Protein AF-A0A2E9BA61-F1 (afdb_monomer)

Foldseek 3Di:
DQVVVLVVLLVVLVVVLQVVCVPVPDDPDLDDPSLVSLLQSLLVCLQPNDVDPVVLCCVLVVSLVVLCPDPGPSSPDDPVSSVSSSVSSVNSNVNSNVVNVVVVD

Mean predicted aligned error: 5.85 Å

Sequence (105 aa):
MKIKSILFFQISLFSQKAEVESLIGQSMVLLNLYSISHFLLWLISGRFVLRSWTLFLVLSIGWEFLELFLPYEFAVETWDNKCADIIVNCAGFWVGLWWTKKINH

Solvent-accessible surface area (backbone atoms only — not comparable to full-atom values): 5888 Å² total; per-residue (Å²): 120,67,66,62,54,53,55,51,50,53,52,52,52,47,56,50,50,54,56,51,38,75,74,72,50,92,70,99,56,93,78,37,74,65,45,53,48,42,21,50,53,25,19,50,33,22,49,76,69,46,89,50,67,66,63,48,48,53,54,56,52,48,46,62,56,52,38,68,75,44,98,48,80,72,46,72,59,57,69,65,57,59,50,46,50,53,52,38,33,52,51,15,25,50,51,12,39,52,52,45,55,64,74,77,107

Structure (mmCIF, N/CA/C/O backbone):
data_AF-A0A2E9BA61-F1
#
_entry.id   AF-A0A2E9BA61-F1
#
loop_
_atom_site.group_PDB
_atom_site.id
_atom_site.type_symbol
_atom_site.label_atom_id
_atom_site.label_alt_id
_atom_site.label_comp_id
_atom_site.label_asym_id
_atom_site.label_entity_id
_atom_site.label_seq_id
_atom_site.pdbx_PDB_ins_code
_atom_site.Cartn_x
_atom_site.Cartn_y
_atom_site.Cartn_z
_atom_site.occupancy
_atom_site.B_iso_or_equiv
_atom_site.auth_seq_id
_atom_site.auth_comp_id
_atom_site.auth_asym_id
_atom_site.auth_a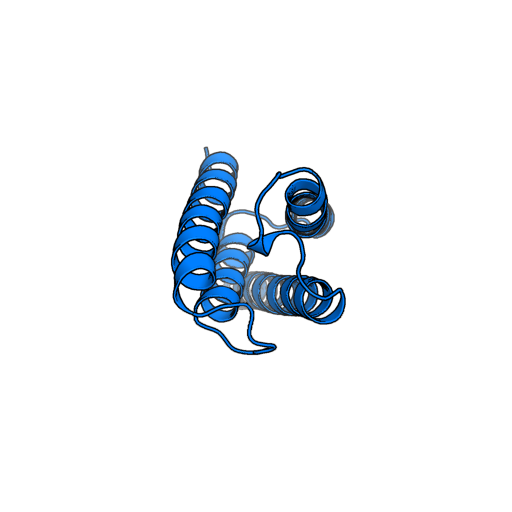tom_id
_atom_site.pdbx_PDB_model_num
ATOM 1 N N . MET A 1 1 ? -18.504 6.638 -0.221 1.00 51.03 1 MET A N 1
ATOM 2 C CA . MET A 1 1 ? -17.556 7.778 -0.242 1.00 51.03 1 MET A CA 1
ATOM 3 C C . MET A 1 1 ? -16.101 7.361 -0.006 1.00 51.03 1 MET A C 1
ATOM 5 O O . MET A 1 1 ? -15.261 7.782 -0.778 1.00 51.03 1 MET A O 1
ATOM 9 N N . LYS A 1 2 ? -15.789 6.497 0.976 1.00 71.88 2 LYS A N 1
ATOM 10 C CA . LYS A 1 2 ? -14.399 6.253 1.416 1.00 71.88 2 LYS A CA 1
ATOM 11 C C . LYS A 1 2 ? -13.474 5.479 0.446 1.00 71.88 2 LYS A C 1
ATOM 13 O O . LYS A 1 2 ? -12.299 5.801 0.376 1.00 71.88 2 LYS A O 1
ATOM 18 N N . ILE A 1 3 ? -13.979 4.508 -0.327 1.00 74.50 3 ILE A N 1
ATOM 19 C CA . ILE A 1 3 ? -13.159 3.729 -1.292 1.00 74.50 3 ILE A CA 1
ATOM 20 C C . ILE A 1 3 ? -12.736 4.563 -2.511 1.00 74.50 3 ILE A C 1
ATOM 22 O O . ILE A 1 3 ? -11.617 4.420 -2.988 1.00 74.50 3 ILE A O 1
ATOM 26 N N . LYS A 1 4 ? -13.594 5.482 -2.983 1.00 80.69 4 LYS A N 1
ATOM 27 C CA . LYS A 1 4 ? -13.257 6.384 -4.098 1.00 80.69 4 LYS A CA 1
ATOM 28 C C . LYS A 1 4 ? -12.028 7.243 -3.781 1.00 80.69 4 LYS A C 1
ATOM 30 O O . LYS A 1 4 ? -11.234 7.499 -4.672 1.00 80.69 4 LYS A O 1
ATOM 35 N N . SER A 1 5 ? -11.857 7.637 -2.518 1.00 82.75 5 SER A N 1
ATOM 36 C CA . SER A 1 5 ? -10.681 8.382 -2.062 1.00 82.75 5 SER A CA 1
ATOM 37 C C . SER A 1 5 ? -9.399 7.549 -2.108 1.00 82.75 5 SER A C 1
ATOM 39 O O . SER A 1 5 ? -8.368 8.092 -2.475 1.00 82.75 5 SER A O 1
ATOM 41 N N . ILE A 1 6 ? -9.461 6.246 -1.796 1.00 83.88 6 ILE A N 1
ATOM 42 C CA . ILE A 1 6 ? -8.303 5.341 -1.920 1.00 83.88 6 ILE A CA 1
ATOM 43 C C . ILE A 1 6 ? -7.891 5.227 -3.386 1.00 83.88 6 ILE A C 1
ATOM 45 O O . ILE A 1 6 ? -6.730 5.446 -3.708 1.00 83.88 6 ILE A O 1
ATOM 49 N N . LEU A 1 7 ? -8.853 4.953 -4.272 1.00 84.94 7 LEU A N 1
ATOM 50 C CA . LEU A 1 7 ? -8.596 4.828 -5.708 1.00 84.94 7 LEU A CA 1
ATOM 51 C C . LEU A 1 7 ? -8.040 6.126 -6.303 1.00 84.94 7 LEU A C 1
ATOM 53 O O . LEU A 1 7 ? -7.083 6.088 -7.065 1.00 84.94 7 LEU A O 1
ATOM 57 N N . PHE A 1 8 ? -8.601 7.278 -5.922 1.00 85.44 8 PHE A N 1
ATOM 58 C CA . PHE A 1 8 ? -8.085 8.580 -6.344 1.00 85.44 8 PHE A CA 1
ATOM 59 C C . PHE A 1 8 ? -6.627 8.771 -5.914 1.00 85.44 8 PHE A C 1
ATOM 61 O O . PHE A 1 8 ? -5.797 9.153 -6.730 1.00 85.44 8 PHE A O 1
ATOM 68 N N . PHE A 1 9 ? -6.304 8.452 -4.660 1.00 84.19 9 PHE A N 1
ATOM 69 C CA . PHE A 1 9 ? -4.948 8.605 -4.144 1.00 84.19 9 PHE A CA 1
ATOM 70 C C . PHE A 1 9 ? -3.962 7.620 -4.793 1.00 84.19 9 PHE A C 1
ATOM 72 O O . PHE A 1 9 ? -2.840 8.016 -5.088 1.00 84.19 9 PHE A O 1
ATOM 79 N N . GLN A 1 10 ? -4.376 6.379 -5.088 1.00 85.12 10 GLN A N 1
ATOM 80 C CA . GLN A 1 10 ? -3.563 5.436 -5.874 1.00 85.12 10 GLN A CA 1
ATOM 81 C C . GLN A 1 10 ? -3.252 5.993 -7.269 1.00 85.12 10 GLN A C 1
ATOM 83 O O . GLN A 1 10 ? -2.095 5.993 -7.677 1.00 85.12 10 GLN A O 1
ATOM 88 N N . ILE A 1 11 ? -4.252 6.547 -7.962 1.00 85.00 11 ILE A N 1
ATOM 89 C CA . ILE A 1 11 ? -4.063 7.170 -9.281 1.00 85.00 11 ILE A CA 1
ATOM 90 C C . ILE A 1 11 ? -3.122 8.383 -9.192 1.00 85.00 11 ILE A C 1
ATOM 92 O O . ILE A 1 11 ? -2.268 8.564 -10.058 1.00 85.00 11 ILE A O 1
ATOM 96 N N . SER A 1 12 ? -3.235 9.206 -8.145 1.00 84.81 12 SER A N 1
ATOM 97 C CA . SER A 1 12 ? -2.319 10.335 -7.932 1.00 84.81 12 SER A CA 1
ATOM 98 C C . SER A 1 12 ? -0.877 9.879 -7.694 1.00 84.81 12 SER A C 1
ATOM 100 O O . SER A 1 12 ? 0.041 10.442 -8.285 1.00 84.81 12 SER A O 1
ATOM 102 N N . LEU A 1 13 ? -0.669 8.844 -6.872 1.00 81.44 13 LEU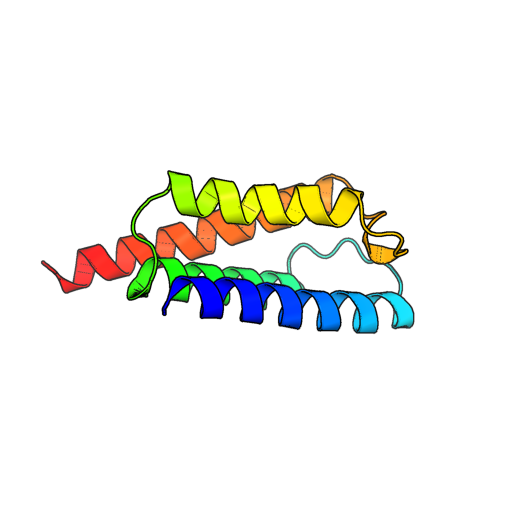 A N 1
ATOM 103 C CA . LEU A 1 13 ? 0.662 8.282 -6.618 1.00 81.44 13 LEU A CA 1
ATOM 104 C C . LEU A 1 13 ? 1.269 7.655 -7.873 1.00 81.44 13 LEU A C 1
ATOM 106 O O . LEU A 1 13 ? 2.461 7.796 -8.121 1.00 81.44 13 LEU A O 1
ATOM 110 N N . PHE A 1 14 ? 0.444 7.019 -8.696 1.00 82.25 14 PHE A N 1
ATOM 111 C CA . PHE A 1 14 ? 0.848 6.507 -9.997 1.00 82.25 14 PHE A CA 1
ATOM 112 C C . PHE A 1 14 ? 1.278 7.609 -10.959 1.00 82.25 14 PHE A C 1
ATOM 114 O O . PHE A 1 14 ? 2.327 7.492 -11.584 1.00 82.25 14 PHE A O 1
ATOM 121 N N . SER A 1 15 ? 0.523 8.710 -11.030 1.00 80.94 15 SER A N 1
ATOM 122 C CA . SER A 1 15 ? 0.916 9.865 -11.843 1.00 80.94 15 SER A CA 1
ATOM 123 C C . SER A 1 15 ? 2.277 10.415 -11.408 1.00 80.94 15 SER A C 1
ATOM 125 O O . SER A 1 15 ? 3.074 10.805 -12.256 1.00 80.94 15 SER A O 1
ATOM 127 N N . GLN A 1 16 ? 2.559 10.409 -10.102 1.00 79.94 16 GLN A N 1
ATOM 128 C CA . GLN A 1 16 ? 3.848 10.839 -9.564 1.00 79.94 16 GLN A CA 1
ATOM 129 C C . GLN A 1 16 ? 4.978 9.838 -9.868 1.00 79.94 16 GLN A C 1
ATOM 131 O O . GLN A 1 16 ? 6.065 10.270 -10.244 1.00 79.94 16 GLN A O 1
ATOM 136 N N . LYS A 1 17 ? 4.739 8.519 -9.751 1.00 78.56 17 LYS A N 1
ATOM 137 C CA . LYS A 1 17 ? 5.709 7.468 -10.138 1.00 78.56 17 LYS A CA 1
ATOM 138 C C . LYS A 1 17 ? 6.083 7.595 -11.611 1.00 78.56 17 LYS A C 1
ATOM 140 O O . LYS A 1 17 ? 7.265 7.629 -11.934 1.00 78.56 17 LYS A O 1
ATOM 145 N N . ALA A 1 18 ? 5.082 7.761 -12.474 1.00 74.69 18 ALA A N 1
ATOM 146 C CA . ALA A 1 18 ? 5.267 7.927 -13.910 1.00 74.69 18 ALA A CA 1
ATOM 147 C C . ALA A 1 18 ? 6.168 9.123 -14.256 1.00 74.69 18 ALA A C 1
ATOM 149 O O . ALA A 1 18 ? 7.093 8.995 -15.056 1.00 74.69 18 ALA A O 1
ATOM 150 N N . GLU A 1 19 ? 5.913 10.280 -13.638 1.00 78.50 19 GLU A N 1
ATOM 151 C CA . GLU A 1 19 ? 6.702 11.494 -13.856 1.00 78.50 19 GLU A CA 1
ATOM 152 C C . GLU A 1 19 ? 8.144 11.327 -13.359 1.00 78.50 19 GLU A C 1
ATOM 154 O O . GLU A 1 19 ? 9.090 11.588 -14.101 1.00 78.50 19 GLU A O 1
ATOM 159 N N . VAL A 1 20 ? 8.324 10.829 -12.132 1.00 73.94 20 VAL A N 1
ATOM 160 C CA . VAL A 1 20 ? 9.646 10.664 -11.516 1.00 73.94 20 VAL A CA 1
ATOM 161 C C . VAL A 1 20 ? 10.496 9.644 -12.276 1.00 73.94 20 VAL A C 1
ATOM 163 O O . VAL A 1 20 ? 11.645 9.930 -12.604 1.00 73.94 20 VAL A O 1
ATOM 166 N N . GLU A 1 21 ? 9.952 8.478 -12.618 1.00 75.44 21 GLU A N 1
ATOM 167 C CA . GLU A 1 21 ? 10.727 7.429 -13.293 1.00 75.44 21 GLU A CA 1
ATOM 168 C C . GLU A 1 21 ? 11.104 7.794 -14.732 1.00 75.44 21 GLU A C 1
ATOM 170 O O . GLU A 1 21 ? 12.178 7.405 -15.192 1.00 75.44 21 GLU A O 1
ATOM 175 N N . SER A 1 22 ? 10.305 8.628 -15.406 1.00 71.88 22 SER A N 1
ATOM 176 C CA . SER A 1 22 ? 10.675 9.183 -16.717 1.00 71.88 22 SER A CA 1
ATOM 177 C C . SER A 1 22 ? 11.906 10.103 -16.676 1.00 71.88 22 SER A C 1
ATOM 179 O O . SER A 1 22 ? 12.562 10.295 -17.698 1.00 71.88 22 SER A O 1
ATOM 181 N N . LEU A 1 23 ? 12.236 10.663 -15.505 1.00 72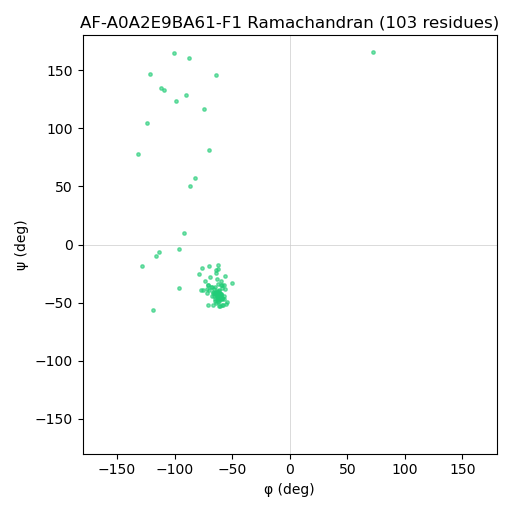.19 23 LEU A N 1
ATOM 182 C CA . LEU A 1 23 ? 13.327 11.627 -15.329 1.00 72.19 23 LEU A CA 1
ATOM 183 C C . LEU A 1 23 ? 14.636 10.984 -14.857 1.00 72.19 23 LEU A C 1
ATOM 185 O O . LEU A 1 23 ? 15.709 11.431 -15.258 1.00 72.19 23 LEU A O 1
ATOM 189 N N . ILE A 1 24 ? 14.564 9.974 -13.985 1.00 72.06 24 ILE A N 1
ATOM 190 C CA . ILE A 1 24 ? 15.741 9.364 -13.331 1.00 72.06 24 ILE A CA 1
ATOM 191 C C . ILE A 1 24 ? 16.013 7.910 -13.742 1.00 72.06 24 ILE A C 1
ATOM 193 O O . ILE A 1 24 ? 17.065 7.375 -13.390 1.00 72.06 24 ILE A O 1
ATOM 197 N N . GLY A 1 25 ? 15.126 7.288 -14.525 1.00 65.06 25 GLY A N 1
ATOM 198 C CA . GLY A 1 25 ? 15.216 5.871 -14.871 1.00 65.06 25 GLY A CA 1
ATOM 199 C C . GLY A 1 25 ? 14.870 4.958 -13.690 1.00 65.06 25 GLY A C 1
ATOM 200 O O . GLY A 1 25 ? 14.795 5.383 -12.535 1.00 65.06 25 GLY A O 1
ATOM 201 N N . GLN A 1 26 ? 14.631 3.679 -13.975 1.00 63.53 26 GLN A N 1
ATOM 202 C CA . GLN A 1 26 ? 14.220 2.728 -12.948 1.00 63.53 26 GLN A CA 1
ATOM 203 C C . GLN A 1 26 ? 15.391 2.331 -12.041 1.00 63.53 26 GLN A C 1
ATOM 205 O O . GLN A 1 26 ? 16.354 1.704 -12.485 1.00 63.53 26 GLN A O 1
ATOM 210 N N . SER A 1 27 ? 15.302 2.661 -10.751 1.00 61.06 27 SER A N 1
ATOM 211 C CA . SER A 1 27 ? 16.270 2.219 -9.743 1.00 61.06 27 SER A CA 1
ATOM 212 C C . SER A 1 27 ? 15.634 1.191 -8.804 1.00 61.06 27 SER A C 1
ATOM 214 O O . SER A 1 27 ? 14.533 1.409 -8.302 1.00 61.06 27 SER A O 1
ATOM 216 N N . MET A 1 28 ? 16.338 0.085 -8.546 1.00 53.59 28 MET A N 1
ATOM 217 C CA . MET A 1 28 ? 15.942 -0.955 -7.586 1.00 53.59 28 MET A CA 1
ATOM 218 C C . MET A 1 28 ? 16.075 -0.414 -6.159 1.00 53.59 28 MET A C 1
ATOM 220 O O . MET A 1 28 ? 17.094 -0.619 -5.497 1.00 53.59 28 MET A O 1
ATOM 224 N N . VAL A 1 29 ? 15.077 0.335 -5.693 1.00 59.19 29 VAL A N 1
ATOM 225 C CA . VAL A 1 29 ? 15.097 0.952 -4.366 1.00 59.19 29 VAL A CA 1
ATOM 226 C C . VAL A 1 29 ? 13.865 0.518 -3.589 1.00 59.19 29 VAL A C 1
ATOM 228 O O . VAL A 1 29 ? 12.764 1.021 -3.772 1.00 59.19 29 VAL A O 1
ATOM 231 N N . LEU A 1 30 ? 14.106 -0.399 -2.654 1.00 51.59 30 LEU A N 1
ATOM 232 C CA . LEU A 1 30 ? 13.120 -0.978 -1.737 1.00 51.59 30 LEU A CA 1
ATOM 233 C C . LEU A 1 30 ? 12.487 0.074 -0.793 1.00 51.59 30 LEU A C 1
ATOM 235 O O . LEU A 1 30 ? 11.438 -0.161 -0.202 1.00 51.59 30 LEU A O 1
ATOM 239 N N . LEU A 1 31 ? 13.126 1.242 -0.644 1.00 59.50 31 LEU A N 1
ATOM 240 C CA . LEU A 1 31 ? 12.662 2.379 0.155 1.00 59.50 31 LEU A CA 1
ATOM 241 C C . LEU A 1 31 ? 12.768 3.680 -0.646 1.00 59.50 31 LEU A C 1
ATOM 243 O O . LEU A 1 31 ? 13.695 4.468 -0.464 1.00 59.50 31 LEU A O 1
ATOM 247 N N . ASN A 1 32 ? 11.818 3.893 -1.554 1.00 74.25 32 ASN A N 1
ATOM 248 C CA . ASN A 1 32 ? 11.623 5.173 -2.233 1.00 74.25 32 ASN A CA 1
ATOM 249 C C . ASN A 1 32 ? 10.458 5.940 -1.572 1.00 74.25 32 ASN A C 1
ATOM 251 O O . ASN A 1 32 ? 9.635 5.366 -0.852 1.00 74.25 32 ASN A O 1
ATOM 255 N N . LEU A 1 33 ? 10.346 7.240 -1.847 1.00 78.31 33 LEU A N 1
ATOM 256 C CA . LEU A 1 33 ? 9.186 8.064 -1.507 1.00 78.31 33 LEU A CA 1
ATOM 257 C C . LEU A 1 33 ? 7.871 7.411 -1.966 1.00 78.31 33 LEU A C 1
ATOM 259 O O . LEU A 1 33 ? 6.858 7.518 -1.276 1.00 78.31 33 LEU A O 1
ATOM 263 N N . TYR A 1 34 ? 7.908 6.680 -3.084 1.00 79.44 34 TYR A N 1
ATOM 264 C CA . TYR A 1 34 ? 6.789 5.879 -3.573 1.00 79.44 34 TYR A CA 1
ATOM 265 C C . TYR A 1 34 ? 6.375 4.778 -2.582 1.00 79.44 34 TYR A C 1
ATOM 267 O O . TYR A 1 34 ? 5.224 4.746 -2.147 1.00 79.44 34 TYR A O 1
ATOM 275 N N . SER A 1 35 ? 7.319 3.948 -2.128 1.00 84.88 35 SER A N 1
ATOM 276 C CA . SER A 1 35 ? 7.073 2.887 -1.141 1.00 84.88 35 SER A CA 1
ATOM 277 C C . SER A 1 35 ? 6.588 3.460 0.199 1.00 84.88 35 SER A C 1
ATOM 279 O O . SER A 1 35 ? 5.644 2.946 0.797 1.00 84.88 35 SER A O 1
ATOM 281 N N . ILE A 1 36 ? 7.157 4.583 0.655 1.00 88.56 36 ILE A N 1
ATOM 282 C CA . ILE A 1 36 ? 6.685 5.286 1.865 1.00 88.56 36 ILE A CA 1
ATOM 283 C C . ILE A 1 36 ? 5.232 5.748 1.694 1.00 88.56 36 ILE A C 1
ATOM 285 O O . ILE A 1 36 ? 4.414 5.599 2.605 1.00 88.56 36 ILE A O 1
ATOM 289 N N . SER A 1 37 ? 4.900 6.295 0.526 1.00 88.44 37 SER A N 1
ATOM 290 C CA . SER A 1 37 ? 3.552 6.782 0.235 1.00 88.44 37 SER A CA 1
ATOM 291 C C . SER A 1 37 ? 2.532 5.646 0.211 1.00 88.44 37 SER A C 1
ATOM 293 O O . SER A 1 37 ? 1.457 5.783 0.794 1.00 88.44 37 SER A O 1
ATOM 295 N N . HIS A 1 38 ? 2.888 4.502 -0.376 1.00 90.31 38 HIS A N 1
ATOM 296 C CA . HIS A 1 38 ? 2.084 3.278 -0.341 1.00 90.31 38 HIS A CA 1
ATOM 297 C C . HIS A 1 38 ? 1.883 2.756 1.079 1.00 90.31 38 HIS A C 1
ATOM 299 O O . HIS A 1 38 ? 0.749 2.507 1.494 1.00 90.31 38 HIS A O 1
ATOM 305 N N . PHE A 1 39 ? 2.954 2.684 1.872 1.00 93.25 39 PHE A N 1
ATOM 306 C CA . PHE A 1 39 ? 2.859 2.297 3.278 1.00 93.25 39 PHE A CA 1
ATOM 307 C C . PHE A 1 39 ? 1.855 3.175 4.037 1.00 93.25 39 PHE A C 1
ATOM 309 O O . PHE A 1 39 ? 0.961 2.662 4.715 1.00 93.25 39 PHE A O 1
ATOM 316 N N . LEU A 1 40 ? 1.967 4.501 3.901 1.00 92.88 40 LEU A N 1
ATOM 317 C CA . LEU A 1 40 ? 1.080 5.453 4.573 1.00 92.88 40 LEU A CA 1
ATOM 318 C C . LEU A 1 40 ? -0.359 5.368 4.059 1.00 92.88 40 LEU A C 1
ATOM 320 O O . LEU A 1 40 ? -1.291 5.382 4.868 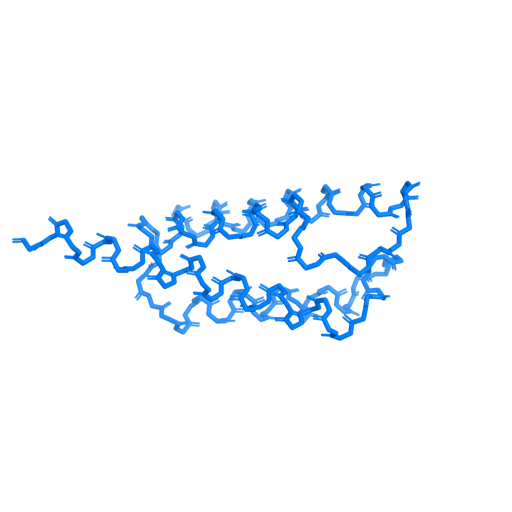1.00 92.88 40 LEU A O 1
ATOM 324 N N . LEU A 1 41 ? -0.554 5.231 2.745 1.00 92.69 41 LEU A N 1
ATOM 325 C CA . LEU A 1 41 ? -1.870 5.038 2.138 1.00 92.69 41 LEU A CA 1
ATOM 326 C C . LEU A 1 41 ? -2.572 3.828 2.757 1.00 92.69 41 LEU A C 1
ATOM 328 O O . LEU A 1 41 ? -3.723 3.930 3.198 1.00 92.69 41 LEU A O 1
ATOM 332 N N . TRP A 1 42 ? -1.889 2.685 2.811 1.00 94.44 42 TRP A N 1
ATOM 333 C CA . TRP A 1 42 ? -2.470 1.448 3.318 1.00 94.44 42 TRP A CA 1
ATOM 334 C C . TRP A 1 42 ? -2.618 1.437 4.833 1.00 94.44 42 TRP A C 1
ATOM 336 O O . TRP A 1 42 ? -3.611 0.905 5.331 1.00 94.44 42 TRP A O 1
ATOM 346 N N . LEU A 1 43 ? -1.731 2.115 5.564 1.00 94.38 43 LEU A N 1
ATOM 347 C CA . LEU A 1 43 ? -1.884 2.366 6.997 1.00 94.38 43 LEU A CA 1
ATOM 348 C C . LEU A 1 43 ? -3.150 3.166 7.289 1.00 94.38 43 LEU A C 1
ATOM 350 O O . LEU A 1 43 ? -3.986 2.730 8.085 1.00 94.38 43 LEU A O 1
ATOM 354 N N . ILE A 1 44 ? -3.335 4.309 6.627 1.00 92.50 44 ILE A N 1
ATOM 355 C CA . ILE A 1 44 ? -4.523 5.157 6.797 1.00 92.50 44 ILE A CA 1
ATOM 356 C C . ILE A 1 44 ? -5.777 4.389 6.363 1.00 92.50 44 ILE A C 1
ATOM 358 O O . ILE A 1 44 ? -6.807 4.426 7.047 1.00 92.50 44 ILE A O 1
ATOM 362 N N . SER A 1 45 ? -5.685 3.634 5.267 1.00 90.94 45 SER A N 1
ATOM 363 C CA . SER A 1 45 ? -6.783 2.809 4.766 1.00 90.94 45 SER A CA 1
ATOM 364 C C . SER A 1 45 ? -7.185 1.734 5.773 1.00 90.94 45 SER A C 1
ATOM 366 O O . SER A 1 45 ? -8.364 1.657 6.116 1.00 90.94 45 SER A O 1
ATOM 368 N N . GLY A 1 46 ? -6.235 0.966 6.313 1.00 89.94 46 GLY A N 1
ATOM 369 C CA . GLY A 1 46 ? -6.480 -0.027 7.365 1.00 89.94 46 GLY A CA 1
ATOM 370 C C . GLY A 1 46 ? -6.984 0.590 8.667 1.00 89.94 46 GLY A C 1
ATOM 371 O O . GLY A 1 46 ? -7.769 -0.022 9.392 1.00 89.94 46 GLY A O 1
ATOM 372 N N . ARG A 1 47 ? -6.591 1.836 8.952 1.00 89.44 47 ARG A N 1
ATOM 373 C CA . ARG A 1 47 ? -7.006 2.548 10.162 1.00 89.44 47 ARG A CA 1
ATOM 374 C C . ARG A 1 47 ? -8.437 3.090 10.098 1.00 89.44 47 ARG A C 1
ATOM 376 O O . ARG A 1 47 ? -9.136 3.078 11.116 1.00 89.44 47 ARG A O 1
ATOM 383 N N . PHE A 1 48 ? -8.869 3.610 8.946 1.00 88.50 48 PHE A N 1
ATOM 384 C CA . PHE A 1 48 ? -10.086 4.436 8.855 1.00 88.50 48 PHE A CA 1
ATOM 385 C C . PHE A 1 48 ? -11.102 4.010 7.786 1.00 88.50 48 PHE A C 1
ATOM 387 O O . PHE A 1 48 ? -12.272 4.422 7.857 1.00 88.50 48 PHE A O 1
ATOM 394 N N . VAL A 1 49 ? -10.687 3.216 6.795 1.00 87.31 49 VAL A N 1
ATOM 395 C CA . VAL A 1 49 ? -11.490 2.950 5.592 1.00 87.31 49 VAL A CA 1
ATOM 396 C C . VAL A 1 49 ? -11.844 1.476 5.430 1.00 87.31 49 VAL A C 1
ATOM 398 O O . VAL A 1 49 ? -13.025 1.146 5.339 1.00 87.31 49 VAL A O 1
ATOM 401 N N . LEU A 1 50 ? -10.843 0.602 5.394 1.00 86.75 50 LEU A N 1
ATOM 402 C CA . LEU A 1 50 ? -10.969 -0.819 5.103 1.00 86.75 50 LEU A CA 1
ATOM 403 C C . LEU A 1 50 ? -10.648 -1.637 6.355 1.00 86.75 50 LEU A C 1
ATOM 405 O O . LEU A 1 50 ? -9.664 -1.387 7.038 1.00 86.75 50 LEU A O 1
ATOM 409 N N . ARG A 1 51 ? -11.479 -2.646 6.638 1.00 85.88 51 ARG A N 1
ATOM 410 C CA . ARG A 1 51 ? -11.228 -3.642 7.699 1.00 85.88 51 ARG A CA 1
ATOM 411 C C . ARG A 1 51 ? -11.044 -5.064 7.167 1.00 85.88 51 ARG A C 1
ATOM 413 O O . ARG A 1 51 ? -10.685 -5.957 7.925 1.00 85.88 51 ARG A O 1
ATOM 420 N N . SER A 1 52 ? -11.319 -5.275 5.880 1.00 89.88 52 SER A N 1
ATOM 421 C CA . SER A 1 52 ? -11.254 -6.583 5.230 1.00 89.88 52 SER A CA 1
ATOM 422 C C . SER A 1 52 ? -9.941 -6.738 4.473 1.00 89.88 52 SER A C 1
ATOM 424 O O . SER A 1 52 ? -9.655 -5.952 3.569 1.00 89.88 52 SER A O 1
ATOM 426 N N . TRP A 1 53 ? -9.190 -7.787 4.811 1.00 91.56 53 TRP A N 1
ATOM 427 C CA . TRP A 1 53 ? -7.997 -8.208 4.076 1.00 91.56 53 TRP A CA 1
ATOM 428 C C . TRP A 1 53 ? -8.301 -8.560 2.622 1.00 91.56 53 TRP A C 1
ATOM 430 O O . TRP A 1 53 ? -7.501 -8.254 1.749 1.00 91.56 53 TRP A O 1
ATOM 440 N N . THR A 1 54 ? -9.474 -9.130 2.337 1.00 92.69 54 THR A N 1
ATOM 441 C CA . THR A 1 54 ? -9.869 -9.480 0.967 1.00 92.69 54 THR A CA 1
ATOM 442 C C . THR A 1 54 ? -9.974 -8.241 0.082 1.00 92.69 54 THR A C 1
ATOM 444 O O . THR A 1 54 ? -9.419 -8.224 -1.010 1.00 92.69 54 THR A O 1
ATOM 447 N N . LEU A 1 55 ? -10.636 -7.179 0.559 1.00 90.44 55 LEU A N 1
ATOM 448 C CA . LEU A 1 55 ? -10.756 -5.929 -0.204 1.00 90.44 55 LEU A CA 1
ATOM 449 C C . LEU A 1 55 ? -9.401 -5.242 -0.384 1.00 90.44 55 LEU A C 1
ATOM 451 O O . LEU A 1 55 ? -9.128 -4.709 -1.454 1.00 90.44 55 LEU A O 1
ATOM 455 N N . PHE A 1 56 ? -8.559 -5.276 0.650 1.00 93.75 56 PHE A N 1
ATOM 456 C CA . PHE A 1 56 ? -7.187 -4.787 0.573 1.00 93.75 56 PHE A CA 1
ATOM 457 C C . PHE A 1 56 ? -6.385 -5.521 -0.512 1.00 93.75 56 PHE A C 1
ATOM 459 O O . PHE A 1 56 ? -5.838 -4.869 -1.394 1.00 93.75 56 PHE A O 1
ATOM 466 N N . LEU A 1 57 ? -6.367 -6.858 -0.495 1.00 93.12 57 LEU A N 1
ATOM 467 C CA . LEU 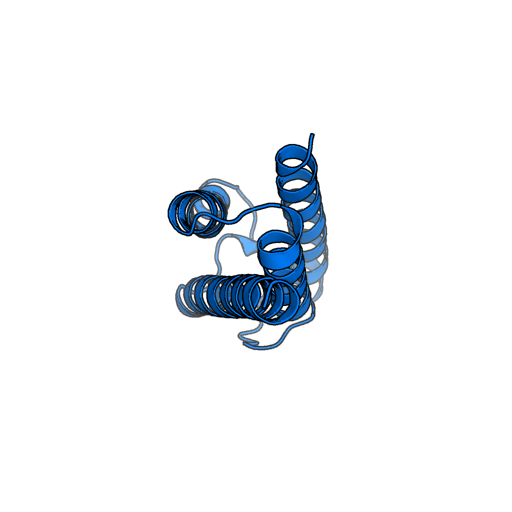A 1 57 ? -5.586 -7.654 -1.446 1.00 93.12 57 LEU A CA 1
ATOM 468 C C . LEU A 1 57 ? -6.066 -7.464 -2.884 1.0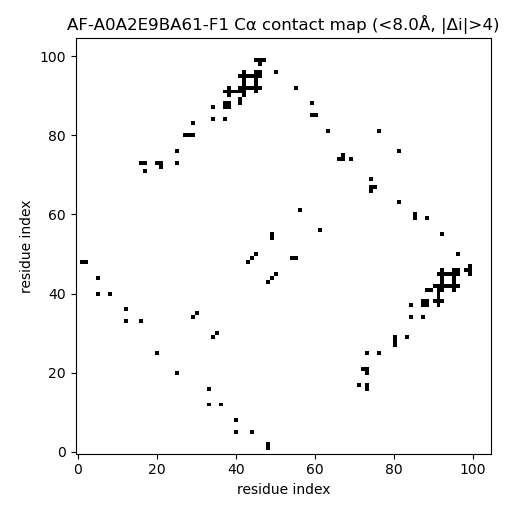0 93.12 57 LEU A C 1
ATOM 470 O O . LEU A 1 57 ? -5.241 -7.310 -3.776 1.00 93.12 57 LEU A O 1
ATOM 474 N N . VAL A 1 58 ? -7.383 -7.415 -3.107 1.00 92.88 58 VAL A N 1
ATOM 475 C CA . VAL A 1 58 ? -7.944 -7.149 -4.441 1.00 92.88 58 VAL A CA 1
ATOM 476 C C . VAL A 1 58 ? -7.487 -5.791 -4.969 1.00 92.88 58 VAL A C 1
ATOM 478 O O . VAL A 1 58 ? -7.132 -5.690 -6.136 1.00 92.88 58 VAL A O 1
ATOM 481 N N . LEU A 1 59 ? -7.469 -4.756 -4.128 1.00 91.56 59 LEU A N 1
ATOM 482 C CA . LEU A 1 59 ? -7.039 -3.421 -4.544 1.00 91.56 59 LEU A CA 1
ATOM 483 C C . LEU A 1 59 ? -5.515 -3.307 -4.696 1.00 91.56 59 LEU A C 1
ATOM 485 O O . LEU A 1 59 ? -5.055 -2.652 -5.621 1.00 91.56 59 LEU A O 1
ATOM 489 N N . SER A 1 60 ? -4.737 -3.930 -3.809 1.00 91.94 60 SER A N 1
ATOM 490 C CA . SER A 1 60 ? -3.272 -3.883 -3.839 1.00 91.94 60 SER A CA 1
ATOM 491 C C . SER A 1 60 ? -2.709 -4.687 -5.014 1.00 91.94 60 SER A C 1
ATOM 493 O O . SER A 1 60 ? -1.985 -4.138 -5.834 1.00 91.94 60 SER A O 1
ATOM 495 N N . ILE A 1 61 ? -3.115 -5.952 -5.165 1.00 91.88 61 ILE A N 1
ATOM 496 C CA . ILE A 1 61 ? -2.674 -6.814 -6.275 1.00 91.88 61 ILE A CA 1
ATOM 497 C C . ILE A 1 61 ? -3.328 -6.368 -7.587 1.00 91.88 61 ILE A C 1
ATOM 499 O O . ILE A 1 61 ? -2.686 -6.362 -8.632 1.00 91.88 61 ILE A O 1
ATOM 503 N N . GLY A 1 62 ? -4.602 -5.965 -7.547 1.00 91.31 62 GLY A N 1
ATOM 504 C CA . GLY A 1 62 ? -5.290 -5.451 -8.730 1.00 91.31 62 GLY A CA 1
ATOM 505 C C . GLY A 1 62 ? -4.616 -4.208 -9.306 1.00 91.31 62 GLY A C 1
ATOM 506 O O . GLY A 1 62 ? -4.628 -4.037 -10.520 1.00 91.31 62 GLY A O 1
ATOM 507 N N . TRP A 1 63 ? -3.994 -3.381 -8.460 1.00 89.00 63 TRP A N 1
ATOM 508 C CA . TRP A 1 63 ? -3.198 -2.241 -8.904 1.00 89.00 63 TRP A CA 1
ATOM 509 C C . TRP A 1 63 ? -1.935 -2.683 -9.650 1.00 89.00 63 TRP A C 1
ATOM 511 O O . TRP A 1 63 ? -1.753 -2.303 -10.802 1.00 89.00 63 TRP A O 1
ATOM 521 N N . GLU A 1 64 ? -1.136 -3.571 -9.053 1.00 88.50 64 GLU A N 1
ATOM 522 C CA . GLU A 1 64 ? 0.059 -4.134 -9.701 1.00 88.50 64 GLU A CA 1
ATOM 523 C C . GLU A 1 64 ? -0.257 -4.819 -11.035 1.00 88.50 64 GLU A C 1
ATOM 525 O O . GLU A 1 64 ? 0.490 -4.701 -12.004 1.00 88.50 64 GLU A O 1
ATOM 530 N N . PHE A 1 65 ? -1.392 -5.519 -11.102 1.00 88.94 65 PHE A N 1
ATOM 531 C CA . PHE A 1 65 ? -1.848 -6.166 -12.327 1.00 88.94 65 PHE A CA 1
ATOM 532 C C . PHE A 1 65 ? -2.306 -5.152 -13.378 1.00 88.94 65 PHE A C 1
ATOM 534 O O . PHE A 1 65 ? -2.023 -5.340 -14.557 1.00 88.94 65 PHE A O 1
ATOM 541 N N . LEU A 1 66 ? -2.993 -4.078 -12.973 1.00 87.69 66 LEU A N 1
ATOM 542 C CA . LEU A 1 66 ? -3.427 -3.010 -13.875 1.00 87.69 66 LEU A CA 1
ATOM 543 C C . LEU A 1 66 ? -2.231 -2.314 -14.533 1.00 87.69 66 LEU A C 1
ATOM 545 O O . LEU A 1 66 ? -2.295 -2.012 -15.724 1.00 87.69 66 LEU A O 1
ATOM 549 N N . GLU A 1 67 ? -1.145 -2.105 -13.785 1.00 83.88 67 GLU A N 1
ATOM 550 C CA . GLU A 1 67 ? 0.078 -1.498 -14.314 1.00 83.88 67 GLU A CA 1
ATOM 551 C C . GLU A 1 67 ? 0.651 -2.278 -15.504 1.00 83.88 67 GLU A C 1
ATOM 553 O O . GLU A 1 67 ? 1.088 -1.652 -16.463 1.00 83.88 67 GLU A O 1
ATOM 558 N N . LEU A 1 68 ? 0.539 -3.613 -15.527 1.00 83.56 68 LEU A N 1
ATOM 559 C CA . LEU A 1 68 ? 1.026 -4.451 -16.636 1.00 83.56 68 LEU A CA 1
ATOM 560 C C . LEU A 1 68 ? 0.334 -4.179 -17.982 1.00 83.56 68 LEU A C 1
ATOM 562 O O . LEU A 1 68 ? 0.877 -4.523 -19.031 1.00 83.56 68 LEU A O 1
ATOM 566 N N . PHE A 1 69 ? -0.866 -3.594 -17.973 1.00 84.12 69 PHE A N 1
ATOM 567 C CA . PHE A 1 69 ? -1.618 -3.271 -19.192 1.00 84.12 69 PHE A CA 1
ATOM 568 C C . PHE A 1 69 ? -1.430 -1.823 -19.642 1.00 84.12 69 PHE A C 1
ATOM 570 O O . PHE A 1 69 ? -1.966 -1.433 -20.683 1.00 84.12 69 PHE A O 1
ATOM 577 N N . LEU A 1 70 ? -0.707 -1.012 -18.868 1.00 82.44 70 LEU A N 1
ATOM 578 C CA . LEU A 1 70 ? -0.497 0.389 -19.183 1.00 82.44 70 LEU A CA 1
ATOM 579 C C . LEU A 1 70 ? 0.776 0.543 -20.033 1.00 82.44 70 LEU A C 1
ATOM 581 O O . LEU A 1 70 ? 1.831 0.037 -19.656 1.00 82.44 70 LEU A O 1
ATOM 585 N N . PRO A 1 71 ? 0.708 1.234 -21.185 1.00 77.25 71 PRO A N 1
ATOM 586 C CA . PRO A 1 71 ? 1.813 1.321 -22.137 1.00 77.25 71 PRO A CA 1
ATOM 587 C C . PRO A 1 71 ? 2.830 2.395 -21.718 1.00 77.25 71 PRO A C 1
ATOM 589 O O . PRO A 1 71 ? 3.082 3.344 -22.459 1.00 77.25 71 PRO A O 1
ATOM 592 N N . TYR A 1 72 ? 3.386 2.275 -20.514 1.00 74.62 72 TYR A N 1
ATOM 593 C CA . TYR A 1 72 ? 4.369 3.217 -19.983 1.00 74.62 72 TYR A CA 1
ATOM 594 C C . TYR A 1 72 ? 5.682 2.517 -19.624 1.00 74.62 72 TYR A C 1
ATOM 596 O O . TYR A 1 72 ? 5.675 1.383 -19.157 1.00 74.62 72 TYR A O 1
ATOM 604 N N . GLU A 1 73 ? 6.818 3.202 -19.788 1.00 68.50 73 GLU A N 1
ATOM 605 C CA . GLU A 1 73 ? 8.144 2.603 -19.549 1.00 68.50 73 GLU A CA 1
ATOM 606 C C . GLU A 1 73 ? 8.387 2.193 -18.089 1.00 68.50 73 GLU A C 1
ATOM 608 O O . GLU A 1 73 ? 9.149 1.267 -17.831 1.00 68.50 73 GLU A O 1
ATOM 613 N N . PHE A 1 74 ? 7.693 2.817 -17.135 1.00 64.75 74 PHE A N 1
ATOM 614 C CA . PHE A 1 74 ? 7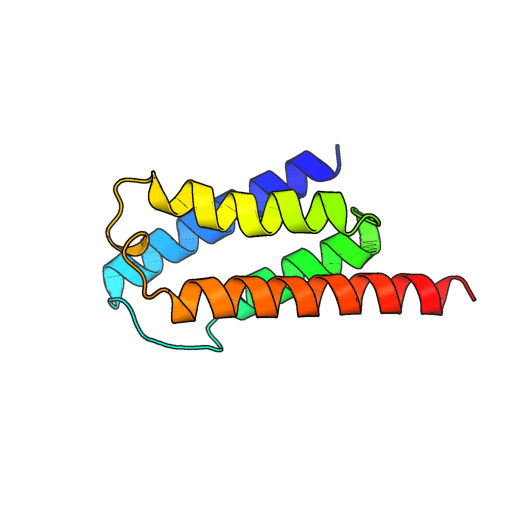.733 2.433 -15.719 1.00 64.75 74 PHE A CA 1
ATOM 615 C C . PHE A 1 74 ? 6.924 1.164 -15.405 1.00 64.75 74 PHE A C 1
ATOM 617 O O . PHE A 1 74 ? 7.152 0.518 -14.389 1.00 64.75 74 PHE A O 1
ATOM 624 N N . ALA A 1 75 ? 5.977 0.774 -16.267 1.00 63.00 75 ALA A N 1
ATOM 625 C CA . ALA A 1 75 ? 5.238 -0.478 -16.095 1.00 63.00 75 ALA A CA 1
ATOM 626 C C . ALA A 1 75 ? 6.128 -1.707 -16.348 1.00 63.00 75 ALA A C 1
ATOM 628 O O . ALA A 1 75 ? 5.813 -2.813 -15.904 1.00 63.00 75 ALA A O 1
ATOM 629 N N . VAL A 1 76 ? 7.258 -1.510 -17.037 1.00 66.88 76 VAL A N 1
ATOM 630 C CA . VAL A 1 76 ? 8.290 -2.522 -17.284 1.00 66.88 76 VAL A CA 1
ATOM 631 C C . VAL A 1 76 ? 9.280 -2.535 -16.118 1.00 66.88 76 VAL A C 1
ATOM 633 O O . VAL A 1 76 ? 10.485 -2.396 -16.308 1.00 66.88 76 VAL A O 1
ATOM 636 N N . GLU A 1 77 ? 8.779 -2.618 -14.889 1.00 70.75 77 GLU A N 1
ATOM 637 C CA . GLU A 1 77 ? 9.629 -2.771 -13.708 1.00 70.75 77 GLU A CA 1
ATOM 638 C C . GLU A 1 77 ? 9.940 -4.228 -13.394 1.00 70.75 77 GLU A C 1
ATOM 640 O O . GLU A 1 77 ? 9.275 -5.158 -13.860 1.00 70.75 77 GLU A O 1
ATOM 645 N N . THR A 1 78 ? 10.998 -4.443 -12.616 1.00 81.12 78 THR A N 1
ATOM 646 C CA . THR A 1 78 ? 11.363 -5.789 -12.188 1.00 81.12 78 THR A CA 1
ATOM 647 C C . THR A 1 78 ? 10.270 -6.377 -11.302 1.00 81.12 78 THR A C 1
ATOM 649 O O . THR A 1 78 ? 9.639 -5.700 -10.488 1.00 81.12 78 THR A O 1
ATOM 652 N N . TRP A 1 79 ? 10.088 -7.690 -11.410 1.00 81.88 79 TRP A N 1
ATOM 653 C CA . TRP A 1 79 ? 9.176 -8.425 -10.537 1.00 81.88 79 TRP A CA 1
ATOM 654 C C . TRP A 1 79 ? 9.505 -8.248 -9.048 1.00 81.88 79 TRP A C 1
ATOM 656 O O . TRP A 1 79 ? 8.598 -8.308 -8.219 1.00 81.88 79 TRP A O 1
ATOM 666 N N . ASP A 1 80 ? 10.769 -7.982 -8.709 1.00 81.12 80 ASP A N 1
ATOM 667 C CA . ASP A 1 80 ? 11.204 -7.725 -7.336 1.00 81.12 80 ASP A CA 1
ATOM 668 C C . ASP A 1 80 ? 10.617 -6.419 -6.780 1.00 81.12 80 ASP A C 1
ATOM 670 O O . ASP A 1 80 ? 10.166 -6.406 -5.634 1.00 81.12 80 ASP A O 1
ATOM 674 N N . ASN A 1 81 ? 10.550 -5.350 -7.586 1.00 81.75 81 ASN A N 1
ATOM 675 C CA . ASN A 1 81 ? 9.931 -4.082 -7.181 1.00 81.75 81 ASN A CA 1
ATOM 676 C C . ASN A 1 81 ? 8.422 -4.249 -6.960 1.00 81.75 81 ASN A C 1
ATOM 678 O O . ASN A 1 81 ? 7.914 -3.859 -5.911 1.00 81.75 81 ASN A O 1
ATOM 682 N N . LYS A 1 82 ? 7.729 -4.949 -7.868 1.00 85.94 82 LYS A N 1
ATOM 683 C CA . LYS A 1 82 ? 6.298 -5.270 -7.706 1.00 85.94 82 LYS A CA 1
ATOM 684 C C . LYS A 1 82 ? 6.022 -6.081 -6.443 1.00 85.94 82 LYS A C 1
ATOM 686 O O . LYS A 1 82 ? 5.076 -5.819 -5.700 1.00 85.94 82 LYS A O 1
ATOM 691 N N . CYS A 1 83 ? 6.873 -7.070 -6.162 1.00 86.56 83 CYS A N 1
ATOM 692 C CA . CYS A 1 83 ? 6.786 -7.843 -4.926 1.00 86.56 83 CYS A CA 1
ATOM 693 C C . CYS A 1 83 ? 7.029 -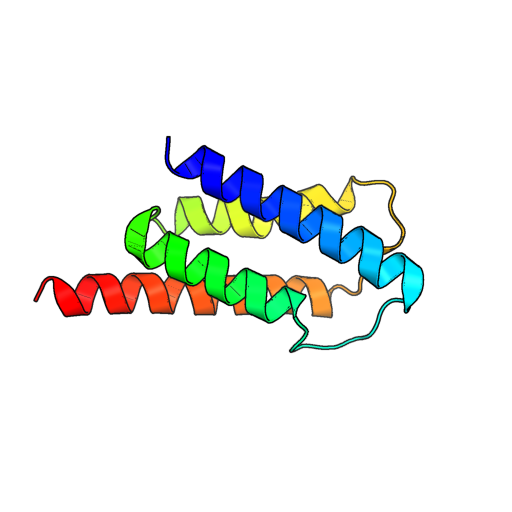6.963 -3.692 1.00 86.56 83 CYS A C 1
ATOM 695 O O . CYS A 1 83 ? 6.304 -7.089 -2.702 1.00 86.56 83 CYS A O 1
ATOM 697 N N . ALA A 1 84 ? 8.022 -6.072 -3.745 1.00 87.50 84 ALA A N 1
ATOM 698 C CA . ALA A 1 84 ? 8.315 -5.140 -2.663 1.00 87.50 84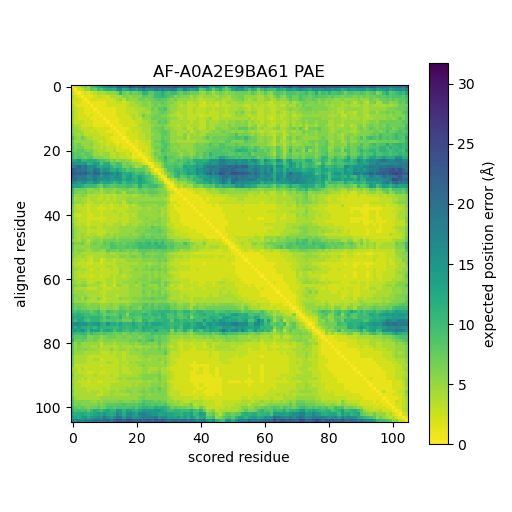 ALA A CA 1
ATOM 699 C C . ALA A 1 84 ? 7.129 -4.202 -2.389 1.00 87.50 84 ALA A C 1
ATOM 701 O O . ALA A 1 84 ? 6.753 -4.041 -1.226 1.00 87.50 84 ALA A O 1
ATOM 702 N N . ASP A 1 85 ? 6.478 -3.677 -3.428 1.00 87.19 85 ASP A N 1
ATOM 703 C CA . ASP A 1 85 ? 5.296 -2.825 -3.290 1.00 87.19 85 ASP A CA 1
ATOM 704 C C . ASP A 1 85 ? 4.149 -3.573 -2.593 1.00 87.19 85 ASP A C 1
ATOM 706 O O . ASP A 1 85 ? 3.576 -3.072 -1.622 1.00 87.19 85 ASP A O 1
ATOM 710 N N . ILE A 1 86 ? 3.876 -4.832 -2.961 1.00 91.62 86 ILE A N 1
ATOM 711 C CA . ILE A 1 86 ? 2.879 -5.666 -2.260 1.00 91.62 86 ILE A CA 1
ATOM 712 C C . ILE A 1 86 ? 3.255 -5.882 -0.785 1.00 91.62 86 ILE A C 1
ATOM 714 O O . ILE A 1 86 ? 2.387 -5.795 0.092 1.00 91.62 86 ILE A O 1
ATOM 718 N N . ILE A 1 87 ? 4.529 -6.149 -0.480 1.00 92.69 87 ILE A N 1
ATOM 719 C CA . ILE A 1 87 ? 5.003 -6.349 0.901 1.00 92.69 87 ILE A CA 1
ATOM 720 C C . ILE A 1 87 ? 4.799 -5.075 1.729 1.00 92.69 87 ILE A C 1
ATOM 722 O O . ILE A 1 87 ? 4.263 -5.134 2.841 1.00 92.69 87 ILE A O 1
ATOM 726 N N . VAL A 1 88 ? 5.176 -3.920 1.180 1.00 92.94 88 VAL A N 1
ATOM 727 C CA . VAL A 1 88 ? 5.026 -2.612 1.829 1.00 92.94 88 VAL A CA 1
ATOM 728 C C . VAL A 1 88 ? 3.548 -2.277 2.049 1.00 92.94 88 VAL A C 1
ATOM 730 O O . VAL A 1 88 ? 3.167 -1.841 3.141 1.00 92.94 88 VAL A O 1
ATOM 733 N N . ASN A 1 89 ? 2.697 -2.580 1.068 1.00 94.38 89 ASN A N 1
ATOM 734 C CA . ASN A 1 89 ? 1.246 -2.439 1.168 1.00 94.38 89 ASN A CA 1
ATOM 735 C C . ASN A 1 89 ? 0.678 -3.288 2.312 1.00 94.38 89 ASN A C 1
ATOM 737 O O . ASN A 1 89 ? -0.102 -2.795 3.135 1.00 94.38 89 ASN A O 1
ATOM 741 N N . CYS A 1 90 ? 1.105 -4.552 2.405 1.00 95.62 90 CYS A N 1
ATOM 742 C CA . CYS A 1 90 ? 0.684 -5.468 3.465 1.00 95.62 90 CYS A CA 1
ATOM 743 C C . CYS A 1 90 ? 1.118 -4.967 4.846 1.00 95.62 90 CYS A C 1
ATOM 745 O O . CYS A 1 90 ? 0.316 -4.987 5.784 1.00 95.62 90 CYS A O 1
ATOM 747 N N . ALA A 1 91 ? 2.359 -4.486 4.967 1.00 95.75 91 ALA A N 1
ATOM 748 C CA . ALA A 1 91 ? 2.887 -3.931 6.208 1.00 95.75 91 ALA A CA 1
ATOM 749 C C . ALA A 1 91 ? 2.082 -2.703 6.658 1.00 95.75 91 ALA A C 1
ATOM 751 O O . ALA A 1 91 ? 1.628 -2.655 7.804 1.00 95.75 91 ALA A O 1
ATOM 752 N N . GLY A 1 92 ? 1.833 -1.753 5.749 1.00 95.06 92 GLY A N 1
ATOM 753 C CA . GLY A 1 92 ? 1.024 -0.567 6.031 1.00 95.06 92 GLY A CA 1
ATOM 754 C C . GLY A 1 92 ? -0.378 -0.945 6.504 1.00 95.06 92 GLY A C 1
ATOM 755 O O . GLY A 1 92 ? -0.810 -0.540 7.586 1.00 95.06 92 GLY A O 1
ATOM 756 N N . PHE A 1 93 ? -1.066 -1.799 5.744 1.00 95.81 93 PHE A N 1
ATOM 757 C CA . PHE A 1 93 ? -2.428 -2.223 6.066 1.00 95.81 93 PHE A CA 1
ATOM 758 C C . PHE A 1 93 ? -2.523 -2.949 7.412 1.00 95.81 93 PHE A C 1
ATOM 760 O O . PHE A 1 93 ? -3.398 -2.639 8.228 1.00 95.81 93 PHE A O 1
ATOM 767 N N . TRP A 1 94 ? -1.597 -3.874 7.683 1.00 95.69 94 TRP A N 1
ATOM 768 C CA . TRP A 1 94 ? -1.547 -4.603 8.948 1.00 95.69 94 TRP A CA 1
ATOM 769 C C . TRP A 1 94 ? -1.341 -3.670 10.145 1.00 95.69 94 TRP A C 1
ATOM 771 O O . TRP A 1 94 ? -2.085 -3.773 11.125 1.00 95.69 94 TRP A O 1
ATOM 781 N N . VAL A 1 95 ? -0.405 -2.718 10.051 1.00 96.00 95 VAL A N 1
ATOM 782 C CA . VAL A 1 95 ? -0.171 -1.710 11.099 1.00 96.00 95 VAL A CA 1
ATOM 783 C C . VAL A 1 95 ? -1.430 -0.868 11.334 1.00 96.00 95 VAL A C 1
ATOM 785 O O . VAL A 1 95 ? -1.821 -0.651 12.484 1.00 96.00 95 VAL A O 1
ATOM 788 N N . GLY A 1 96 ? -2.121 -0.455 10.266 1.00 93.56 96 GLY A N 1
ATOM 789 C CA . GLY A 1 96 ? -3.386 0.281 10.359 1.00 93.56 96 GLY A CA 1
ATOM 790 C C . GLY A 1 96 ? -4.487 -0.496 11.096 1.00 93.56 96 GLY A C 1
ATOM 791 O O . GLY A 1 96 ? -5.180 0.053 11.964 1.00 93.56 96 GLY A O 1
ATOM 792 N N . LEU A 1 97 ? -4.626 -1.794 10.809 1.00 93.44 97 LEU A N 1
ATOM 793 C CA . LEU A 1 97 ? -5.580 -2.670 11.498 1.00 93.44 97 LEU A CA 1
ATOM 794 C C . LEU A 1 97 ? -5.204 -2.903 12.962 1.00 93.44 97 LEU A C 1
ATOM 796 O O . LEU A 1 97 ? -6.074 -2.838 13.835 1.00 93.44 97 LEU A O 1
ATOM 800 N N . TRP A 1 98 ? -3.926 -3.168 13.238 1.00 93.25 98 TRP A N 1
ATOM 801 C CA . TRP A 1 98 ? -3.419 -3.361 14.595 1.00 93.25 98 TRP A CA 1
ATOM 802 C C . TRP A 1 98 ? -3.680 -2.125 15.462 1.00 93.25 98 TRP A C 1
ATOM 804 O O . TRP A 1 98 ? -4.242 -2.242 16.553 1.00 93.25 98 TRP A O 1
ATOM 814 N N . TRP A 1 99 ? -3.384 -0.931 14.938 1.00 91.31 99 TRP A N 1
ATOM 815 C CA . TRP A 1 99 ? -3.663 0.328 15.627 1.00 91.31 99 TRP A CA 1
ATOM 816 C C . TRP A 1 99 ? -5.165 0.503 15.885 1.00 91.31 99 TRP A C 1
ATOM 818 O O . TRP A 1 99 ? -5.577 0.849 16.994 1.00 91.31 99 TRP A O 1
ATOM 828 N N . THR A 1 100 ? -6.013 0.192 14.901 1.00 87.88 100 THR A N 1
ATOM 829 C CA . THR A 1 100 ? -7.472 0.240 15.091 1.00 87.88 100 THR A CA 1
ATOM 830 C C . THR A 1 100 ? -7.925 -0.657 16.236 1.00 87.88 100 THR A C 1
ATOM 832 O O . THR A 1 100 ? -8.749 -0.235 17.044 1.00 87.88 100 THR A O 1
ATOM 835 N N . LYS A 1 101 ? -7.403 -1.885 16.330 1.00 86.00 101 LYS A N 1
ATOM 836 C CA . LYS A 1 101 ? -7.768 -2.815 17.407 1.00 86.00 101 LYS A CA 1
ATOM 837 C C . LYS A 1 101 ? -7.320 -2.306 18.777 1.00 86.00 101 LYS A C 1
ATOM 839 O O . LYS A 1 101 ? -8.108 -2.369 19.709 1.00 86.00 101 LYS A O 1
ATOM 844 N N . LYS A 1 102 ? -6.109 -1.747 18.876 1.00 84.69 102 LYS A N 1
ATOM 845 C CA . LYS A 1 102 ? -5.542 -1.240 20.135 1.00 84.69 102 LYS A CA 1
ATOM 846 C C . LYS A 1 102 ? -6.338 -0.086 20.758 1.00 84.69 102 LYS A C 1
ATOM 848 O O . LYS A 1 102 ? -6.370 0.009 21.970 1.00 84.69 102 LYS A O 1
ATOM 853 N N . ILE A 1 103 ? -6.945 0.793 19.956 1.00 81.19 103 ILE A N 1
ATOM 854 C CA . ILE A 1 103 ? -7.733 1.935 20.471 1.00 81.19 103 ILE A CA 1
ATOM 855 C C . ILE A 1 103 ? -9.136 1.522 20.943 1.00 81.19 103 ILE A C 1
ATOM 857 O O . ILE A 1 103 ? -9.735 2.218 21.752 1.00 81.19 103 ILE A O 1
ATOM 861 N N . ASN A 1 104 ? -9.686 0.431 20.408 1.00 69.94 104 ASN A N 1
ATOM 862 C CA . ASN A 1 104 ? -11.042 -0.022 20.740 1.00 69.94 104 ASN A CA 1
ATOM 863 C C . ASN A 1 104 ? -11.074 -1.032 21.908 1.00 69.94 104 ASN A C 1
ATOM 865 O O . ASN A 1 104 ? -12.116 -1.642 22.139 1.00 69.94 104 ASN A O 1
ATOM 869 N N . HIS A 1 105 ? -9.945 -1.219 22.596 1.00 51.94 105 HIS A N 1
ATOM 870 C CA . HIS A 1 105 ? -9.778 -1.982 23.834 1.00 51.94 105 HIS A CA 1
ATOM 871 C C . HIS A 1 105 ? -9.373 -1.022 24.951 1.00 51.94 105 HIS A C 1
ATOM 873 O O . HIS A 1 105 ? -9.817 -1.261 26.092 1.00 51.94 105 HIS A O 1
#

Radius of gyration: 14.01 Å; Cα contacts (8 Å, |Δi|>4): 82; chains: 1; bounding box: 34×21×46 Å

pLDDT: mean 82.76, std 10.95, range [51.03, 96.0]

Secondary structure (DSSP, 8-state):
-HHHHHHHHHHHHHHHHHHHHHHH-----SS-HHHHHHHHHHHHHHHHT---HHHHHHHHHHHHHHHTTS--GGGS--HHHHHHHHHHHHHHHHHHHHHHHHHT-